Protein AF-A0A671VUK5-F1 (afdb_monomer_lite)

Foldseek 3Di:
DADDPDDPVPPQWGDWDAAPVNQKIKTKGQFFIWIFGVVVTGTDDDDGHPGATWNDWYDHHPDPDIWTAFDDPHHPHHNPDTDD

Organism: Sparus aurata (NCBI:txid8175)

Secondary structure (DSSP, 8-state):
-BPPSS-TT-S-EEEEEE-TTSSEEEEEETTEEEEEETTTTEEEEEEE-SS-BEEEEEE-TTSS-EEEEE-SSSBSS-TT--B-

Structure (mmCIF, N/CA/C/O backbone):
data_AF-A0A671VUK5-F1
#
_entry.id   AF-A0A671VUK5-F1
#
loop_
_atom_site.group_PDB
_atom_site.id
_atom_site.type_symbol
_atom_site.label_atom_id
_atom_site.label_alt_id
_atom_site.label_comp_id
_atom_site.label_asym_id
_atom_site.label_entity_id
_atom_site.label_seq_id
_atom_site.pdbx_PDB_ins_code
_atom_site.Cartn_x
_atom_site.Cartn_y
_atom_site.Cartn_z
_atom_site.occupancy
_atom_site.B_iso_or_equiv
_atom_site.auth_seq_id
_atom_site.auth_comp_id
_atom_site.auth_asym_id
_atom_site.auth_atom_id
_atom_site.pdbx_PDB_model_num
ATOM 1 N N . MET A 1 1 ? -3.094 -9.058 -1.573 1.00 56.25 1 MET A N 1
ATOM 2 C CA . MET A 1 1 ? -3.006 -10.275 -0.730 1.00 56.25 1 MET A CA 1
ATOM 3 C C . MET A 1 1 ? -3.309 -9.882 0.706 1.00 56.25 1 MET A C 1
ATOM 5 O O . MET A 1 1 ? -2.663 -8.981 1.234 1.00 56.25 1 MET A O 1
ATOM 9 N N . ASN A 1 2 ? -4.304 -10.522 1.321 1.00 59.25 2 ASN A N 1
ATOM 10 C CA . ASN A 1 2 ? -4.647 -10.257 2.718 1.00 59.25 2 ASN A CA 1
ATOM 11 C C . ASN A 1 2 ? -3.659 -10.983 3.602 1.00 59.25 2 ASN A C 1
ATOM 13 O O . ASN A 1 2 ? -3.491 -12.196 3.477 1.00 59.25 2 ASN A O 1
ATOM 17 N N . LEU A 1 3 ? -2.995 -10.229 4.469 1.00 68.38 3 LEU A N 1
ATOM 18 C CA . LEU A 1 3 ? -2.215 -10.842 5.525 1.00 68.38 3 LEU A CA 1
ATOM 19 C C . LEU A 1 3 ? -3.181 -11.539 6.484 1.00 68.38 3 LEU A C 1
ATOM 21 O O . LEU A 1 3 ? -4.371 -11.215 6.532 1.00 68.38 3 LEU A O 1
ATOM 25 N N . LEU A 1 4 ? -2.67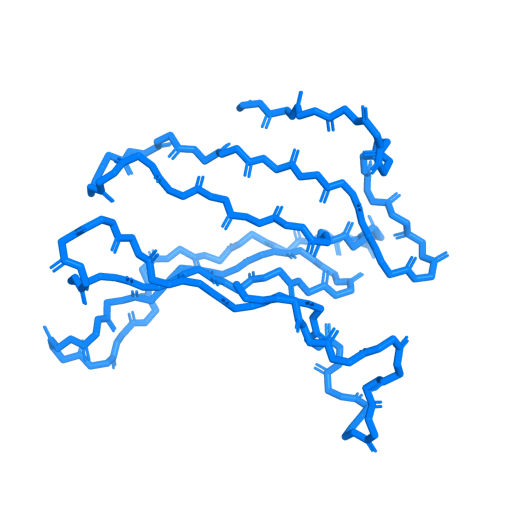5 -12.553 7.182 1.00 68.75 4 LEU A N 1
ATOM 26 C CA . LEU A 1 4 ? -3.455 -13.347 8.127 1.00 68.75 4 LEU A CA 1
ATOM 27 C C . LEU A 1 4 ? -4.272 -12.439 9.075 1.00 68.75 4 LEU A C 1
ATOM 29 O O . LEU A 1 4 ? -3.847 -11.317 9.356 1.00 68.75 4 LEU A O 1
ATOM 33 N N . PRO A 1 5 ? -5.412 -12.918 9.615 1.00 66.38 5 PRO A N 1
ATOM 34 C CA . PRO A 1 5 ? -6.285 -12.125 10.492 1.00 66.38 5 PRO A CA 1
ATOM 35 C C . PRO A 1 5 ? -5.559 -11.480 11.682 1.00 66.38 5 PRO A C 1
ATOM 37 O O . PRO A 1 5 ? -6.010 -10.470 12.218 1.00 66.38 5 PRO A O 1
ATOM 40 N N . SER A 1 6 ? -4.430 -12.062 12.089 1.00 69.75 6 SER A N 1
ATOM 41 C CA . SER A 1 6 ? -3.486 -11.498 13.040 1.00 69.75 6 SER A CA 1
ATOM 42 C C . SER A 1 6 ? -2.114 -11.320 12.385 1.00 69.75 6 SER A C 1
ATOM 44 O O . SER A 1 6 ? -1.594 -12.218 11.725 1.00 69.75 6 SER A O 1
ATOM 46 N N . ASN A 1 7 ? -1.509 -10.151 12.596 1.00 77.69 7 ASN A N 1
ATOM 47 C CA . ASN A 1 7 ? -0.135 -9.867 12.198 1.00 77.69 7 ASN A CA 1
ATOM 48 C C . ASN A 1 7 ? 0.810 -10.212 13.368 1.00 77.69 7 ASN A C 1
ATOM 50 O O . ASN A 1 7 ? 0.873 -9.441 14.330 1.00 77.69 7 ASN A O 1
ATOM 54 N N . PRO A 1 8 ? 1.552 -11.336 13.315 1.00 80.69 8 PRO A N 1
ATOM 55 C CA . PRO A 1 8 ? 2.408 -11.768 14.422 1.00 80.69 8 PRO A CA 1
ATOM 56 C C . PRO A 1 8 ? 3.642 -10.878 14.608 1.00 80.69 8 PRO A C 1
ATOM 58 O O . PRO A 1 8 ? 4.274 -10.918 15.658 1.00 80.69 8 PRO A O 1
ATOM 61 N N . HIS A 1 9 ? 3.995 -10.070 13.606 1.00 85.75 9 HIS A N 1
ATOM 62 C CA . HIS A 1 9 ? 5.200 -9.244 13.621 1.00 85.75 9 HIS A CA 1
ATOM 63 C C . HIS A 1 9 ? 4.982 -7.870 14.259 1.00 85.75 9 HIS A C 1
ATOM 65 O O . HIS A 1 9 ? 5.952 -7.149 14.470 1.00 85.75 9 HIS A O 1
ATOM 71 N N . GLY A 1 10 ? 3.731 -7.472 14.529 1.00 87.06 10 GLY A N 1
ATOM 72 C CA . GLY A 1 10 ? 3.421 -6.177 15.148 1.00 87.06 10 GLY A CA 1
ATOM 73 C C . GLY A 1 10 ? 3.902 -4.959 14.346 1.00 87.06 10 GLY A C 1
ATOM 74 O O . GLY A 1 10 ? 3.980 -3.863 14.888 1.00 87.06 10 GLY A O 1
ATOM 75 N N . ASN A 1 11 ? 4.224 -5.131 13.060 1.00 90.94 11 ASN A N 1
ATOM 76 C CA . ASN A 1 11 ? 4.815 -4.094 12.205 1.00 90.94 11 ASN A CA 1
ATOM 77 C C . ASN A 1 11 ? 3.771 -3.173 11.541 1.00 90.94 11 ASN A C 1
ATOM 79 O O . ASN A 1 11 ? 4.112 -2.373 10.671 1.00 90.94 11 ASN A O 1
ATOM 83 N N . GLY A 1 12 ? 2.496 -3.317 11.911 1.00 92.38 12 GLY A N 1
ATOM 84 C CA . GLY A 1 12 ? 1.394 -2.500 11.406 1.00 92.38 12 GLY A CA 1
ATOM 85 C C . GLY A 1 12 ? 0.998 -2.769 9.952 1.00 92.38 12 GLY A C 1
ATOM 86 O O . GLY A 1 12 ? 0.150 -2.052 9.434 1.00 92.38 12 GLY A O 1
ATOM 87 N N . LEU A 1 13 ? 1.573 -3.767 9.274 1.00 94.50 13 LEU A N 1
ATOM 88 C CA . LEU A 1 13 ? 1.188 -4.134 7.910 1.00 94.50 13 LEU A CA 1
ATOM 89 C C . LEU A 1 13 ? -0.150 -4.895 7.911 1.00 94.50 13 LEU A C 1
ATOM 91 O O . LEU A 1 13 ? -0.335 -5.831 8.691 1.00 94.50 13 LEU A O 1
ATOM 95 N N . LEU A 1 14 ? -1.065 -4.499 7.027 1.00 94.38 14 LEU A N 1
ATOM 96 C CA . LEU A 1 14 ? -2.414 -5.064 6.889 1.00 94.38 14 LEU A CA 1
ATOM 97 C C . LEU A 1 14 ? -2.636 -5.717 5.517 1.00 94.38 14 LEU A C 1
ATOM 99 O O . LEU A 1 14 ? -3.353 -6.709 5.404 1.00 94.38 14 LEU A O 1
ATOM 103 N N . TYR A 1 15 ? -1.997 -5.178 4.479 1.00 95.62 15 TYR A N 1
ATOM 104 C CA . TYR A 1 15 ? -2.138 -5.629 3.097 1.00 95.62 15 TYR A CA 1
ATOM 105 C C . TYR A 1 15 ? -0.834 -5.464 2.339 1.00 95.62 15 TYR A C 1
ATOM 107 O O . TYR A 1 15 ? -0.116 -4.494 2.571 1.00 95.62 15 TYR A O 1
ATOM 115 N N . ALA A 1 16 ? -0.584 -6.362 1.391 1.00 96.00 16 ALA A N 1
ATOM 116 C CA . ALA A 1 16 ? 0.407 -6.177 0.340 1.00 96.00 16 ALA A CA 1
ATOM 117 C C . ALA A 1 16 ? -0.131 -6.758 -0.976 1.00 96.00 16 ALA A C 1
ATOM 119 O O . ALA A 1 16 ? -0.697 -7.853 -0.983 1.00 96.00 16 ALA A O 1
ATOM 120 N N . GLY A 1 17 ? 0.020 -6.058 -2.095 1.00 96.38 17 GLY A N 1
ATOM 121 C CA . GLY A 1 17 ? -0.458 -6.533 -3.395 1.00 96.38 17 GLY A CA 1
ATOM 122 C C . GLY A 1 17 ? 0.305 -5.911 -4.550 1.00 96.38 17 GLY A C 1
ATOM 123 O O . GLY A 1 17 ? 0.553 -4.709 -4.540 1.00 96.38 17 GLY A O 1
ATOM 124 N N . PHE A 1 18 ? 0.684 -6.731 -5.530 1.00 97.50 18 PHE A N 1
ATOM 125 C CA . PHE A 1 18 ? 1.242 -6.244 -6.788 1.00 97.50 18 PHE A CA 1
ATOM 126 C C . PHE A 1 18 ? 0.161 -5.564 -7.622 1.00 97.50 18 PHE A C 1
ATOM 128 O O . PHE A 1 18 ? -1.000 -5.966 -7.585 1.00 97.50 18 PHE A O 1
ATOM 135 N N . ASN A 1 19 ? 0.562 -4.570 -8.406 1.00 96.88 19 ASN A N 1
ATOM 136 C CA . ASN A 1 19 ? -0.264 -4.085 -9.498 1.00 96.88 19 ASN A CA 1
ATOM 137 C C . ASN A 1 19 ? -0.282 -5.105 -10.659 1.00 96.88 19 ASN A C 1
ATOM 139 O O . ASN A 1 19 ? 0.458 -6.088 -10.674 1.00 96.88 19 ASN A O 1
ATOM 143 N N . GLN A 1 20 ? -1.131 -4.865 -11.654 1.00 97.62 20 GLN A N 1
ATOM 144 C CA . GLN A 1 20 ? -1.463 -5.813 -12.724 1.00 97.62 20 GLN A CA 1
ATOM 145 C C . GLN A 1 20 ? -0.271 -6.197 -13.618 1.00 97.62 20 GLN A C 1
ATOM 147 O O . GLN A 1 20 ? -0.284 -7.271 -14.210 1.00 97.62 20 GLN A O 1
ATOM 152 N N . ASP A 1 21 ? 0.739 -5.328 -13.741 1.00 96.75 21 ASP A N 1
ATOM 153 C CA . ASP A 1 21 ? 1.966 -5.592 -14.506 1.00 96.75 21 ASP A CA 1
ATOM 154 C C . ASP A 1 21 ? 3.156 -5.993 -13.618 1.00 96.75 21 ASP A C 1
ATOM 156 O O . ASP A 1 21 ? 4.273 -6.115 -14.115 1.00 96.75 21 ASP A O 1
ATOM 160 N N . HIS A 1 22 ? 2.928 -6.197 -12.314 1.00 97.06 22 HIS A N 1
ATOM 161 C CA . HIS A 1 22 ? 3.928 -6.540 -11.296 1.00 97.06 22 HIS A CA 1
ATOM 162 C C . HIS A 1 22 ? 5.102 -5.550 -11.156 1.00 97.06 22 HIS A C 1
ATOM 164 O O . HIS A 1 22 ? 6.038 -5.794 -10.388 1.00 97.06 22 HIS A O 1
ATOM 170 N N . GLY A 1 23 ? 5.058 -4.408 -11.848 1.00 97.00 23 GLY A N 1
ATOM 171 C CA . GLY A 1 23 ? 6.090 -3.374 -11.779 1.00 97.00 23 GLY A CA 1
ATOM 172 C C . GLY A 1 23 ? 6.084 -2.598 -10.461 1.00 97.00 23 GLY A C 1
ATOM 173 O O . GLY A 1 23 ? 7.100 -2.000 -10.101 1.00 97.00 23 GLY A O 1
ATOM 174 N N . CYS A 1 24 ? 4.965 -2.629 -9.733 1.00 97.75 24 CYS A N 1
ATOM 175 C CA . CYS A 1 24 ? 4.805 -2.014 -8.424 1.00 97.75 24 CYS A CA 1
ATOM 176 C C . CYS A 1 24 ? 4.048 -2.933 -7.461 1.00 97.75 24 CYS A C 1
ATOM 178 O O . CYS A 1 24 ? 3.306 -3.825 -7.870 1.00 97.75 24 CYS A O 1
ATOM 180 N N . PHE A 1 25 ? 4.148 -2.645 -6.169 1.00 97.50 25 PHE A N 1
ATOM 181 C CA . PHE A 1 25 ? 3.234 -3.185 -5.170 1.00 97.50 25 PHE A CA 1
ATOM 182 C C . PHE A 1 25 ? 2.818 -2.111 -4.169 1.00 97.50 25 PHE A C 1
ATOM 184 O O . PHE A 1 25 ? 3.572 -1.182 -3.870 1.00 97.50 25 PHE A O 1
ATOM 191 N N . ALA A 1 26 ? 1.603 -2.245 -3.650 1.00 97.69 26 ALA A N 1
ATOM 192 C CA . ALA A 1 26 ? 1.051 -1.380 -2.626 1.00 97.69 26 ALA A CA 1
ATOM 193 C C . ALA A 1 26 ? 0.917 -2.122 -1.297 1.00 97.69 26 ALA A C 1
ATOM 195 O O . ALA A 1 26 ? 0.604 -3.314 -1.259 1.00 97.69 26 ALA A O 1
ATOM 196 N N . CYS A 1 27 ? 1.114 -1.386 -0.210 1.00 97.06 27 CYS A N 1
ATOM 197 C CA . CYS A 1 27 ? 0.989 -1.853 1.157 1.00 97.06 27 CYS A CA 1
ATOM 198 C C . CYS A 1 27 ? -0.060 -1.023 1.896 1.00 97.06 27 CYS A C 1
ATOM 200 O O . CYS A 1 27 ? 0.050 0.201 1.947 1.00 97.06 27 CYS A O 1
ATOM 202 N N . GLY A 1 28 ? -1.039 -1.686 2.507 1.00 96.81 28 GLY A N 1
ATOM 203 C CA . GLY A 1 28 ? -1.948 -1.075 3.478 1.00 96.81 28 GLY A CA 1
ATOM 204 C C . GLY A 1 28 ? -1.394 -1.248 4.890 1.00 96.81 28 GLY A C 1
ATOM 205 O O . GLY A 1 28 ? -0.912 -2.331 5.230 1.00 96.81 28 GLY A O 1
ATOM 206 N N . MET A 1 29 ? -1.426 -0.195 5.703 1.00 96.06 29 MET A N 1
ATOM 207 C CA . MET A 1 29 ? -0.848 -0.162 7.050 1.00 96.06 29 MET A CA 1
ATOM 208 C C . MET A 1 29 ? -1.854 0.362 8.080 1.00 96.06 29 MET A C 1
ATOM 210 O O . MET A 1 29 ? -2.834 1.010 7.721 1.00 96.06 29 MET A O 1
ATOM 214 N N . GLU A 1 30 ? -1.598 0.137 9.372 1.00 95.50 30 GLU A N 1
ATOM 215 C CA . GLU A 1 30 ? -2.414 0.668 10.479 1.00 95.50 30 GLU A CA 1
ATOM 216 C C . GLU A 1 30 ? -2.430 2.205 10.556 1.00 95.50 30 GLU A C 1
ATOM 218 O O . GLU A 1 30 ? -3.292 2.767 11.229 1.00 95.50 30 GLU A O 1
ATOM 223 N N . ASN A 1 31 ? -1.514 2.879 9.854 1.00 96.25 31 ASN A N 1
ATOM 224 C CA . ASN A 1 31 ? -1.397 4.334 9.821 1.00 96.25 31 ASN A CA 1
ATOM 225 C C . ASN A 1 31 ? -1.314 4.917 8.399 1.00 96.25 31 ASN A C 1
ATOM 227 O O . ASN A 1 31 ? -0.775 6.007 8.223 1.00 96.25 31 ASN A O 1
ATOM 231 N N . GLY A 1 32 ? -1.805 4.210 7.376 1.00 97.44 32 GLY A N 1
ATOM 232 C CA . GLY A 1 32 ? -1.814 4.725 6.004 1.00 97.44 32 GLY A CA 1
ATOM 233 C C . GLY A 1 32 ? -1.543 3.677 4.937 1.00 97.44 32 GLY A C 1
ATOM 234 O O . GLY A 1 32 ? -1.922 2.515 5.085 1.00 97.44 32 GLY A O 1
ATOM 235 N N . PHE A 1 33 ? -0.900 4.092 3.848 1.00 97.50 33 PHE A N 1
ATOM 236 C CA . PHE A 1 33 ? -0.486 3.202 2.768 1.00 97.50 33 PHE A CA 1
ATOM 237 C C . PHE A 1 33 ? 0.851 3.624 2.157 1.00 97.50 33 PHE A C 1
ATOM 239 O O . PHE A 1 33 ? 1.307 4.760 2.310 1.00 97.50 33 PHE A O 1
ATOM 246 N N . ARG A 1 34 ? 1.478 2.692 1.441 1.00 97.94 34 ARG A N 1
ATOM 247 C CA . ARG A 1 34 ? 2.727 2.918 0.706 1.00 97.94 34 ARG A CA 1
ATOM 248 C C . ARG A 1 34 ? 2.684 2.222 -0.643 1.00 97.94 34 ARG A C 1
ATOM 250 O O . ARG A 1 34 ? 2.066 1.169 -0.761 1.00 97.94 34 ARG A O 1
ATOM 257 N N . VAL A 1 35 ? 3.355 2.786 -1.639 1.00 98.00 35 VAL A N 1
ATOM 258 C CA . VAL A 1 35 ? 3.535 2.184 -2.964 1.00 98.00 35 VAL A CA 1
ATOM 259 C C . VAL A 1 35 ? 5.022 2.105 -3.262 1.00 98.00 35 VAL A C 1
ATOM 261 O O . VAL A 1 35 ? 5.745 3.089 -3.113 1.00 98.00 35 VAL A O 1
ATOM 264 N N . TYR A 1 36 ? 5.466 0.946 -3.726 1.00 98.19 36 TYR A N 1
ATOM 265 C CA . TYR A 1 36 ? 6.850 0.666 -4.073 1.00 98.19 36 TYR A CA 1
ATOM 266 C C . TYR A 1 36 ? 6.949 0.248 -5.538 1.00 98.19 36 TYR A C 1
ATOM 268 O O . TYR A 1 36 ? 6.089 -0.476 -6.037 1.00 98.19 36 TYR A O 1
ATOM 276 N N . ASN A 1 37 ? 8.014 0.671 -6.215 1.00 97.81 37 ASN A N 1
ATOM 277 C CA . ASN A 1 37 ? 8.479 0.004 -7.428 1.00 97.81 37 ASN A CA 1
ATOM 278 C C . ASN A 1 37 ? 9.112 -1.337 -7.043 1.00 97.81 37 ASN A C 1
ATOM 280 O O . ASN A 1 37 ? 9.760 -1.431 -6.000 1.00 97.81 37 ASN A O 1
ATOM 284 N N . THR A 1 38 ? 8.953 -2.345 -7.896 1.00 97.81 38 THR A N 1
ATOM 285 C CA . THR A 1 38 ? 9.556 -3.668 -7.691 1.00 97.81 38 THR A CA 1
ATOM 286 C C . THR A 1 38 ? 11.039 -3.680 -8.063 1.00 97.81 38 THR A C 1
ATOM 288 O O . THR A 1 38 ? 11.844 -4.248 -7.328 1.00 97.81 38 THR A O 1
ATOM 291 N N . ASP A 1 39 ? 11.407 -3.033 -9.175 1.00 96.06 39 ASP A N 1
ATOM 292 C CA . ASP A 1 39 ? 12.776 -3.020 -9.695 1.00 96.06 39 ASP A CA 1
ATOM 293 C C . ASP A 1 39 ? 13.175 -1.634 -10.263 1.00 96.06 39 ASP A C 1
ATOM 295 O O . ASP A 1 39 ? 12.554 -1.164 -11.222 1.00 96.06 39 ASP A O 1
ATOM 299 N N . PRO A 1 40 ? 14.171 -0.944 -9.671 1.00 97.31 40 PRO A N 1
ATOM 300 C CA . PRO A 1 40 ? 14.743 -1.252 -8.363 1.00 97.31 40 PRO A CA 1
ATOM 301 C C . PRO A 1 40 ? 13.694 -1.059 -7.260 1.00 97.31 40 PRO A C 1
ATOM 303 O O . PRO A 1 40 ? 12.793 -0.221 -7.383 1.00 97.31 40 PRO A O 1
ATOM 306 N N . LEU A 1 41 ? 13.849 -1.788 -6.150 1.00 97.94 41 LEU A N 1
ATOM 307 C CA . LEU A 1 41 ? 12.987 -1.627 -4.982 1.00 97.94 41 LEU A CA 1
ATOM 308 C C . LEU A 1 41 ? 13.106 -0.202 -4.428 1.00 97.94 41 LEU A C 1
ATOM 310 O O . LEU A 1 41 ? 14.113 0.160 -3.816 1.00 97.94 41 LEU A O 1
ATOM 314 N N . LYS A 1 42 ? 12.074 0.615 -4.649 1.00 97.62 42 LYS A N 1
ATOM 315 C CA . LYS A 1 42 ? 12.067 2.029 -4.256 1.00 97.62 42 LYS A CA 1
ATOM 316 C C . LYS A 1 42 ? 10.671 2.491 -3.868 1.00 97.62 42 LYS A C 1
ATOM 318 O O . LYS A 1 42 ? 9.715 2.236 -4.593 1.00 97.62 42 LYS A O 1
ATOM 323 N N . GLU A 1 43 ? 10.564 3.212 -2.754 1.00 97.56 43 GLU A N 1
ATOM 324 C CA . GLU A 1 43 ? 9.316 3.869 -2.354 1.00 97.56 43 GLU A CA 1
ATOM 325 C C . GLU A 1 43 ? 8.957 4.957 -3.372 1.00 97.56 43 GLU A C 1
ATOM 327 O O . GLU A 1 43 ? 9.771 5.835 -3.674 1.00 97.56 43 GLU A O 1
ATOM 332 N N . LYS A 1 44 ? 7.754 4.856 -3.939 1.00 95.88 44 LYS A N 1
ATOM 333 C CA . LYS A 1 44 ? 7.212 5.804 -4.913 1.00 95.88 44 LYS A CA 1
ATOM 334 C C . LYS A 1 44 ? 6.270 6.796 -4.245 1.00 95.88 44 LYS A C 1
ATOM 336 O O . LYS A 1 44 ? 6.330 7.975 -4.563 1.00 95.88 44 LYS A O 1
ATOM 341 N N . GLU A 1 45 ? 5.419 6.303 -3.350 1.00 96.69 45 GLU A N 1
ATOM 342 C CA . GLU A 1 45 ? 4.420 7.103 -2.649 1.00 96.69 45 GLU A CA 1
ATOM 343 C C . GLU A 1 45 ? 4.276 6.609 -1.212 1.00 96.69 45 GLU A C 1
ATOM 345 O O . GLU A 1 45 ? 4.264 5.398 -0.958 1.00 96.69 45 GLU A O 1
ATOM 350 N N . LYS A 1 46 ? 4.119 7.547 -0.281 1.00 97.12 46 LYS A N 1
ATOM 351 C CA . LYS A 1 46 ? 3.819 7.260 1.117 1.00 97.12 46 LYS A CA 1
ATOM 352 C C . LYS A 1 46 ? 2.786 8.259 1.598 1.00 97.12 46 LYS A C 1
ATOM 354 O O . LYS A 1 46 ? 3.080 9.441 1.748 1.00 97.12 46 LYS A O 1
ATOM 359 N N . GLN A 1 47 ? 1.621 7.742 1.958 1.00 97.25 47 GLN A N 1
ATOM 360 C CA . GLN A 1 47 ? 0.606 8.518 2.644 1.00 97.25 47 GLN A CA 1
ATOM 361 C C . GLN A 1 47 ? 0.478 8.010 4.074 1.00 97.25 47 GLN A C 1
ATOM 363 O O . GLN A 1 47 ? 0.047 6.883 4.315 1.00 97.25 47 GLN A O 1
ATOM 368 N N . GLU A 1 48 ? 0.836 8.867 5.024 1.00 96.81 48 GLU A N 1
ATOM 369 C CA . GLU A 1 48 ? 0.703 8.601 6.453 1.00 96.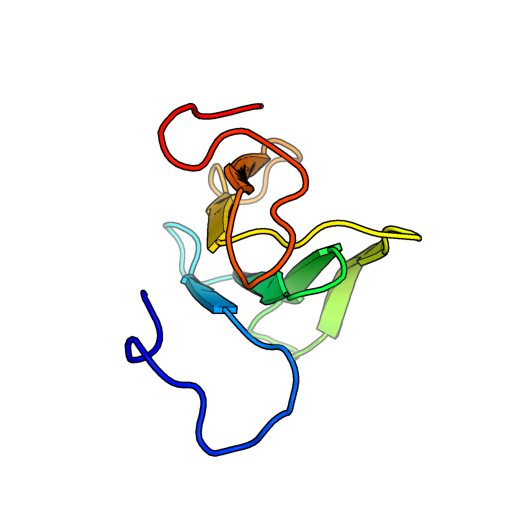81 48 GLU A CA 1
ATOM 370 C C . GLU A 1 48 ? -0.500 9.369 7.010 1.00 96.81 48 GLU A C 1
ATOM 372 O O . GLU A 1 48 ? -0.767 10.513 6.631 1.00 96.81 48 GLU A O 1
ATOM 377 N N . PHE A 1 49 ? -1.259 8.722 7.885 1.00 95.69 49 PHE A N 1
ATOM 378 C CA . PHE A 1 49 ? -2.397 9.291 8.587 1.00 95.69 49 PHE A CA 1
ATOM 379 C C . PHE A 1 49 ? -2.057 9.427 10.071 1.00 95.69 49 PHE A C 1
ATOM 381 O O . PHE A 1 49 ? -1.426 8.547 10.650 1.00 95.69 49 PHE A O 1
ATOM 388 N N . LEU A 1 50 ? -2.528 10.509 10.700 1.00 93.75 50 LEU A N 1
ATOM 389 C CA . LEU A 1 50 ? -2.441 10.686 12.158 1.00 93.75 50 LEU A CA 1
ATOM 390 C C . LEU A 1 50 ? -3.125 9.530 12.901 1.00 93.75 50 LEU A C 1
ATOM 392 O O . LEU A 1 50 ? -2.585 8.991 13.859 1.00 93.75 50 LEU A O 1
ATOM 396 N N . GLU A 1 51 ? -4.303 9.138 12.416 1.00 91.44 51 GLU A N 1
ATOM 397 C CA . GLU A 1 51 ? -5.037 7.953 12.844 1.00 91.44 51 GLU A CA 1
ATOM 398 C C . GLU A 1 51 ? -5.781 7.356 11.645 1.00 91.44 51 GLU A C 1
ATOM 400 O O . GLU A 1 51 ? -6.294 8.095 10.789 1.00 91.44 51 GLU A O 1
ATOM 405 N N . GLY A 1 52 ? -5.874 6.025 11.609 1.00 94.81 52 GLY A N 1
ATOM 406 C CA . GLY A 1 52 ? -6.624 5.300 10.591 1.00 94.81 52 GLY A CA 1
ATOM 407 C C . GLY A 1 52 ? -5.766 4.326 9.785 1.00 94.81 52 GLY A C 1
ATOM 408 O O . GLY A 1 52 ? -4.766 4.731 9.201 1.00 94.81 52 GLY A O 1
ATOM 409 N N . GLY A 1 53 ? -6.199 3.072 9.688 1.00 96.44 53 GLY A N 1
ATOM 410 C CA . GLY A 1 53 ? -5.560 2.038 8.885 1.00 96.44 53 GLY A CA 1
ATOM 411 C C . GLY A 1 53 ? -6.261 1.773 7.556 1.00 96.44 53 GLY A C 1
ATOM 412 O O . GLY A 1 53 ? -7.472 1.991 7.405 1.00 96.44 53 GLY A O 1
ATOM 413 N N . VAL A 1 54 ? -5.488 1.267 6.598 1.00 97.06 54 VAL A N 1
ATOM 414 C CA . VAL A 1 54 ? -5.964 0.841 5.280 1.00 97.06 54 VAL A CA 1
ATOM 415 C C . VAL A 1 54 ? -5.789 -0.664 5.142 1.00 97.06 54 VAL A C 1
ATOM 417 O O . VAL A 1 54 ? -4.683 -1.191 5.223 1.00 97.06 54 VAL A O 1
ATOM 420 N N . GLY A 1 55 ? -6.911 -1.353 4.959 1.00 95.56 55 GLY A N 1
ATOM 421 C CA . GLY A 1 55 ? -7.002 -2.804 4.917 1.00 95.56 55 GLY A CA 1
ATOM 422 C C . GLY A 1 55 ? -6.804 -3.392 3.533 1.00 95.56 55 GLY A C 1
ATOM 423 O O . GLY A 1 55 ? -6.325 -4.512 3.463 1.00 95.56 55 GLY A O 1
ATOM 424 N N . HIS A 1 56 ? -7.156 -2.680 2.458 1.00 96.12 56 HIS A N 1
ATOM 425 C CA . HIS A 1 56 ? -6.827 -3.028 1.066 1.00 96.12 56 HIS A CA 1
ATOM 426 C C . HIS A 1 56 ? -6.411 -1.775 0.310 1.00 96.12 56 HIS A C 1
ATOM 428 O O . HIS A 1 56 ? -7.000 -0.710 0.508 1.00 96.12 56 HIS A O 1
ATOM 434 N N . VAL A 1 57 ? -5.432 -1.938 -0.575 1.00 97.06 57 VAL A N 1
ATOM 435 C CA . VAL A 1 57 ? -4.957 -0.900 -1.488 1.00 97.06 57 VAL A CA 1
ATOM 436 C C . VAL A 1 57 ? -4.789 -1.540 -2.856 1.00 97.06 57 VAL A C 1
ATOM 438 O O . VAL A 1 57 ? -3.911 -2.379 -3.022 1.00 97.06 57 VAL A O 1
ATOM 441 N N . GLU A 1 58 ? -5.607 -1.153 -3.827 1.00 96.50 58 GLU A N 1
ATOM 442 C CA . GLU A 1 58 ? -5.507 -1.671 -5.189 1.00 96.50 58 GLU A CA 1
ATOM 443 C C . GLU A 1 58 ? -5.099 -0.560 -6.153 1.00 96.50 58 GLU A C 1
ATOM 445 O O . GLU A 1 58 ? -5.701 0.513 -6.184 1.00 96.50 58 GLU A O 1
ATOM 450 N N . MET A 1 59 ? -4.057 -0.815 -6.939 1.00 97.44 59 MET A N 1
ATOM 451 C CA . MET A 1 59 ? -3.550 0.121 -7.939 1.00 97.44 59 MET A CA 1
ATOM 452 C C . MET A 1 59 ? -4.251 -0.103 -9.279 1.00 97.44 59 MET A C 1
ATOM 454 O O . MET A 1 59 ? -4.528 -1.243 -9.648 1.00 97.44 59 MET A O 1
ATOM 458 N N . LEU A 1 60 ? -4.460 0.959 -10.061 1.00 96.62 60 LEU A N 1
ATOM 459 C CA . LEU A 1 60 ? -4.775 0.823 -11.486 1.00 96.62 60 LEU A CA 1
ATOM 460 C C . LEU A 1 60 ? -3.493 0.947 -12.318 1.00 96.62 60 LEU A C 1
ATOM 462 O O . LEU A 1 60 ? -3.034 2.049 -12.624 1.00 96.62 60 LEU A O 1
ATOM 466 N N . PHE A 1 61 ? -2.905 -0.191 -12.678 1.00 95.00 61 PHE A N 1
ATOM 467 C CA . PHE A 1 61 ? -1.612 -0.302 -13.355 1.00 95.00 61 PHE A CA 1
ATOM 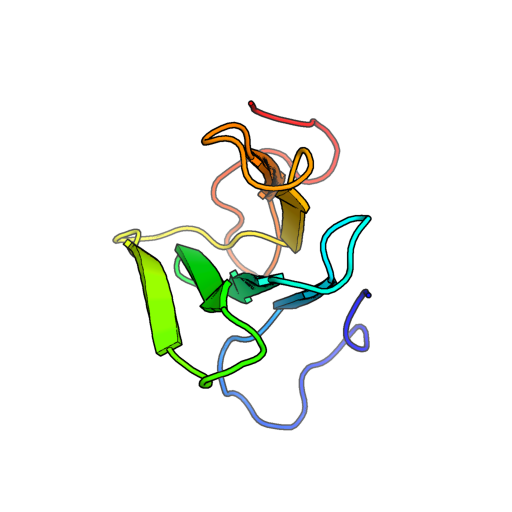468 C C . PHE A 1 61 ? -0.554 0.587 -12.686 1.00 95.00 61 PHE A C 1
ATOM 470 O O . PHE A 1 61 ? -0.251 0.421 -11.504 1.00 95.00 61 PHE A O 1
ATOM 477 N N . ARG A 1 62 ? 0.028 1.529 -13.435 1.00 91.12 62 ARG A N 1
ATOM 478 C CA . ARG A 1 62 ? 1.009 2.510 -12.948 1.00 91.12 62 ARG A CA 1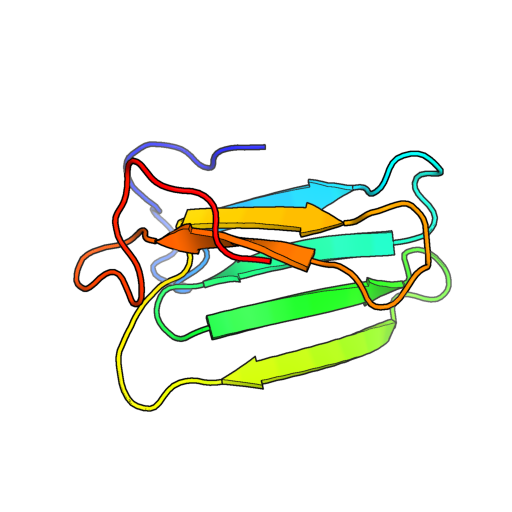
ATOM 479 C C . ARG A 1 62 ? 0.461 3.941 -12.917 1.00 91.12 62 ARG A C 1
ATOM 481 O O . ARG A 1 62 ? 1.246 4.888 -12.828 1.00 91.12 62 ARG A O 1
ATOM 488 N N . CYS A 1 63 ? -0.862 4.096 -12.968 1.00 92.00 63 CYS A N 1
ATOM 489 C CA . CYS A 1 63 ? -1.539 5.378 -12.795 1.00 92.00 63 CYS A CA 1
ATOM 490 C C . CYS A 1 63 ? -1.473 5.855 -11.332 1.00 92.00 63 CYS A C 1
ATOM 492 O O . CYS A 1 63 ? -0.992 5.155 -10.442 1.00 92.00 63 CYS A O 1
ATOM 494 N N . ASN A 1 64 ? -1.978 7.063 -11.089 1.00 90.75 64 ASN A N 1
ATOM 495 C CA . ASN A 1 64 ? -2.124 7.668 -9.764 1.00 90.75 64 ASN A CA 1
ATOM 496 C C . ASN A 1 64 ? -3.491 7.382 -9.108 1.00 90.75 64 ASN A C 1
ATOM 498 O O . ASN A 1 64 ? -3.858 8.068 -8.161 1.00 90.75 64 ASN A O 1
ATOM 502 N N . TYR A 1 65 ? -4.238 6.395 -9.609 1.00 95.81 65 TYR A N 1
ATOM 503 C CA . TYR A 1 65 ? -5.501 5.953 -9.016 1.00 95.81 65 TYR A CA 1
ATOM 504 C C . TYR A 1 65 ? -5.262 4.782 -8.064 1.00 95.81 65 TYR A C 1
ATOM 506 O O . TYR A 1 65 ? -4.650 3.780 -8.453 1.00 95.81 65 TYR A O 1
ATOM 514 N N . LEU A 1 66 ? -5.773 4.913 -6.839 1.00 96.75 66 LEU A N 1
ATOM 515 C CA . LEU A 1 66 ? -5.695 3.902 -5.790 1.00 96.75 66 LEU A CA 1
ATOM 516 C C . LEU A 1 66 ? -7.087 3.666 -5.210 1.00 96.75 66 LEU A C 1
ATOM 518 O O . LEU A 1 66 ? -7.701 4.587 -4.692 1.00 96.75 66 LEU A O 1
ATOM 522 N N . ALA A 1 67 ? -7.561 2.426 -5.242 1.00 97.38 67 ALA A N 1
ATOM 523 C CA . ALA A 1 67 ? -8.762 2.042 -4.517 1.00 97.38 67 ALA A CA 1
ATOM 524 C C . ALA A 1 67 ? -8.390 1.604 -3.094 1.00 97.38 67 ALA A C 1
ATOM 526 O O . ALA A 1 67 ? -7.577 0.698 -2.907 1.00 97.38 67 ALA A O 1
ATOM 527 N N . LEU A 1 68 ? -8.995 2.229 -2.088 1.00 97.69 68 LEU A N 1
ATOM 528 C CA . LEU A 1 68 ? -8.738 1.994 -0.672 1.00 97.69 68 LEU A CA 1
ATOM 529 C C . LEU A 1 68 ? -9.976 1.415 0.016 1.00 97.69 68 LEU A C 1
ATOM 531 O O . LEU A 1 68 ? -11.095 1.882 -0.195 1.00 97.69 68 LEU A O 1
ATOM 535 N N . VAL A 1 69 ? -9.763 0.449 0.906 1.00 97.69 69 VAL A N 1
ATOM 536 C CA . VAL A 1 69 ? -10.766 -0.017 1.878 1.00 97.69 69 VAL A CA 1
ATOM 537 C C . VAL A 1 69 ? -10.154 0.086 3.267 1.00 97.69 69 VAL A C 1
ATOM 539 O O . VAL A 1 69 ? -8.987 -0.262 3.461 1.00 97.69 69 VAL A O 1
ATOM 542 N N . GLY A 1 70 ? -10.910 0.576 4.250 1.00 97.06 70 GLY A N 1
ATOM 543 C CA . GLY A 1 70 ? -10.401 0.697 5.616 1.00 97.06 70 GLY A CA 1
ATOM 544 C C . GLY A 1 70 ? -10.082 -0.660 6.245 1.00 97.06 70 GLY A C 1
ATOM 545 O O . GLY A 1 70 ? -10.705 -1.668 5.920 1.00 97.06 70 GLY A O 1
ATOM 546 N N . GLY A 1 71 ? -9.116 -0.695 7.161 1.00 94.31 71 GLY A N 1
ATOM 547 C CA . GLY A 1 71 ? -8.784 -1.910 7.907 1.00 94.31 71 GLY A CA 1
ATOM 548 C C . GLY A 1 71 ? -7.945 -1.649 9.152 1.00 94.31 71 GLY A C 1
ATOM 549 O O . GLY A 1 71 ? -7.651 -0.505 9.492 1.00 94.31 71 GLY A O 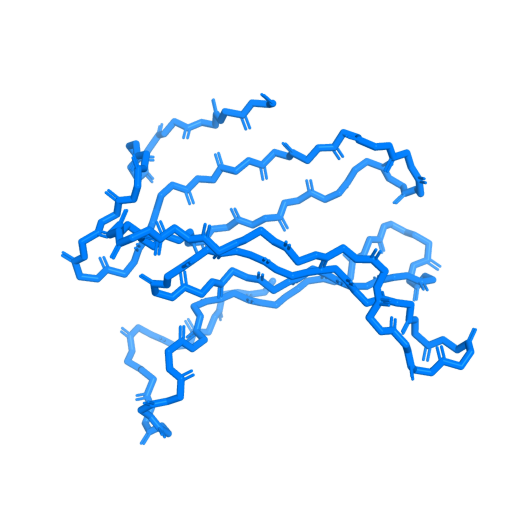1
ATOM 550 N N . GLY A 1 72 ? -7.564 -2.729 9.834 1.00 92.50 72 GLY A N 1
ATOM 551 C CA . GLY A 1 72 ? -6.877 -2.662 11.124 1.00 92.50 72 GLY A CA 1
ATOM 552 C C . GLY A 1 72 ? -7.821 -2.313 12.277 1.00 92.50 72 GLY A C 1
ATOM 553 O O . GLY A 1 72 ? -9.042 -2.313 12.129 1.00 92.50 72 GLY A O 1
ATOM 554 N N . LYS A 1 73 ? -7.246 -2.018 13.448 1.00 91.94 73 LYS A N 1
ATOM 555 C CA . LYS A 1 73 ? -8.010 -1.759 14.686 1.00 91.94 73 LYS A CA 1
ATOM 556 C C . LYS A 1 73 ? -8.825 -0.466 14.637 1.00 91.94 73 LYS A C 1
ATOM 558 O O . LYS A 1 73 ? -9.904 -0.389 15.214 1.00 91.94 73 LYS A O 1
ATOM 563 N N . LYS A 1 74 ? -8.284 0.552 13.969 1.00 94.94 74 LYS A N 1
ATOM 564 C CA . LYS A 1 74 ? -8.909 1.860 13.766 1.00 94.94 74 LYS A CA 1
ATOM 565 C C . LYS A 1 74 ? -8.903 2.147 12.264 1.00 94.94 74 LYS A C 1
ATOM 567 O O . LYS A 1 74 ? -7.929 2.718 11.796 1.00 94.94 74 LYS A O 1
ATOM 572 N N . PRO A 1 75 ? -9.896 1.710 11.480 1.00 96.38 75 PRO A N 1
ATOM 573 C CA . PRO A 1 75 ? -9.882 1.900 10.032 1.00 96.38 75 PRO A CA 1
ATOM 574 C C . PRO A 1 75 ? -10.111 3.371 9.648 1.00 96.38 75 PRO A C 1
ATOM 576 O O . PRO A 1 75 ? -10.957 4.042 10.233 1.00 96.38 75 PRO A O 1
ATOM 579 N N . LYS A 1 76 ? -9.365 3.882 8.654 1.00 97.56 76 LYS A N 1
ATOM 580 C CA . LYS A 1 76 ? -9.517 5.269 8.158 1.00 97.56 76 LYS A CA 1
ATOM 581 C C . LYS A 1 76 ? -10.834 5.485 7.405 1.00 97.56 76 LYS A C 1
ATOM 583 O O . LYS A 1 76 ? -11.426 6.559 7.472 1.00 97.56 76 LYS A O 1
ATOM 588 N N . TYR A 1 77 ? -11.252 4.458 6.673 1.00 97.06 77 TYR A N 1
ATOM 589 C CA . TYR A 1 77 ? -12.434 4.420 5.814 1.00 97.06 77 TYR A CA 1
ATOM 590 C C . TYR A 1 77 ? -13.341 3.249 6.231 1.00 97.06 77 TYR A C 1
ATOM 592 O O . TYR A 1 77 ? -12.922 2.418 7.039 1.00 97.06 77 TYR A O 1
ATOM 600 N N . PRO A 1 78 ? -14.571 3.124 5.705 1.00 97.31 78 PRO A N 1
ATOM 601 C CA . PRO A 1 78 ? -15.387 1.940 5.957 1.00 97.31 78 PRO A CA 1
ATOM 602 C C . PRO A 1 78 ? -14.693 0.660 5.470 1.00 97.31 78 PRO A C 1
ATOM 604 O O . PRO A 1 78 ? -14.055 0.645 4.419 1.00 97.31 78 PRO A O 1
ATOM 607 N N . THR A 1 79 ? -14.848 -0.434 6.214 1.00 95.75 79 THR A N 1
ATOM 608 C CA . THR A 1 79 ? -14.257 -1.746 5.882 1.00 95.75 79 THR A CA 1
ATOM 609 C C . THR A 1 79 ? -15.010 -2.485 4.770 1.00 95.75 79 THR A C 1
ATOM 611 O O . THR A 1 79 ? -14.586 -3.546 4.325 1.00 95.75 79 THR A O 1
ATOM 614 N N . ASN A 1 80 ? -16.138 -1.934 4.319 1.00 95.44 80 ASN A N 1
ATOM 615 C CA . ASN A 1 80 ? -17.038 -2.512 3.322 1.00 95.44 80 ASN A CA 1
ATOM 616 C C . ASN A 1 80 ? -17.343 -1.555 2.156 1.00 95.44 80 ASN A C 1
ATOM 618 O O . ASN A 1 80 ? -18.310 -1.768 1.424 1.00 95.44 80 ASN A O 1
ATOM 622 N N . LYS A 1 81 ? -16.562 -0.479 1.998 1.00 96.44 81 LYS A N 1
ATOM 623 C CA . LYS A 1 81 ? -16.688 0.464 0.879 1.00 96.44 81 LYS A CA 1
ATOM 624 C C . LYS A 1 81 ? -15.317 0.784 0.301 1.00 96.44 81 LYS A C 1
ATOM 626 O O . LYS A 1 81 ? 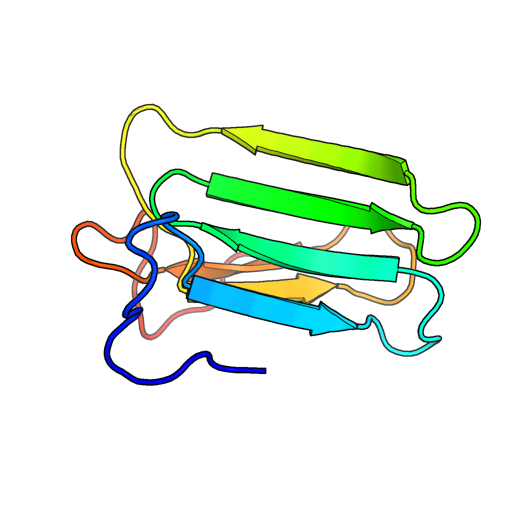-14.377 1.017 1.054 1.00 96.44 81 LYS A O 1
ATOM 631 N N . GLY A 1 82 ? -15.244 0.826 -1.026 1.00 94.50 82 GLY A N 1
ATOM 632 C CA . GLY A 1 82 ? -14.085 1.342 -1.747 1.00 94.50 82 GLY A CA 1
ATOM 633 C C . GLY A 1 82 ? -14.130 2.866 -1.841 1.00 94.50 82 GLY A C 1
ATOM 634 O O . GLY A 1 82 ? -15.187 3.435 -2.117 1.00 94.50 82 GLY A O 1
ATOM 635 N N . ILE A 1 83 ? -12.986 3.503 -1.617 1.00 96.12 83 ILE A N 1
ATOM 636 C CA . ILE A 1 83 ? -12.721 4.926 -1.859 1.00 96.12 83 ILE A CA 1
ATOM 637 C C . ILE A 1 83 ? -11.654 5.010 -2.955 1.00 96.12 83 ILE A C 1
ATOM 639 O O . ILE A 1 83 ? -10.745 4.186 -2.947 1.00 96.12 83 ILE A O 1
ATOM 643 N N . LEU A 1 84 ? -11.778 5.948 -3.895 1.00 92.25 84 LEU A N 1
ATOM 644 C CA . LEU A 1 84 ? -10.827 6.178 -4.995 1.00 92.25 84 LEU A CA 1
ATOM 645 C C . LEU A 1 84 ? -10.005 7.448 -4.770 1.00 92.25 84 LEU A C 1
ATOM 647 O O . LEU A 1 84 ? -10.557 8.375 -4.131 1.00 92.25 84 LEU A O 1
#

pLDDT: mean 93.15, std 8.69, range [56.25, 98.19]

Radius of gyration: 11.98 Å; chains: 1; bounding box: 32×24×30 Å

Sequence (84 aa):
MNLLPSNPHGNGLLYAGFNQDHGCFACGMENGFRVYNTDPLKEKEKQEFLEGGVGHVEMLFRCNYLALVGGGKKPKYPTNKGIL

InterPro domains:
  IPR048720 PROPPIN [PTHR11227] (5-81)